Protein AF-A0A419SYD2-F1 (afdb_monomer_lite)

Organism: NCBI:txid94868

Sequence (103 aa):
MTGPKKIGFWSDLKAENIGKQRGFLYNGHKYRVIKDFIDYDGTTHNKGEVWTFLAYSFNYYDNGLQWFITFDGDEEWSIPLFLDDMEQQDIDSHPEVYIEVYN

Radius of gyration: 12.41 Å; chains: 1; bounding box: 30×26×28 Å

Foldseek 3Di:
DDDWDFPCPPLVDDDPQKFQDAVVAHAQFKKFFCDWDAFPVRDIDDGGDMWGWRIKGADPVQRKIWTWTGPPNGTIDTRIARCVDPRSVCCRVCVVVTMDGDD

InterPro domains:
  IPR022020 Domain of unknown function DUF3601 [PF12208] (23-101)

Structure (mmCIF, N/CA/C/O backbone):
data_AF-A0A419SYD2-F1
#
_entry.id   AF-A0A419SYD2-F1
#
loop_
_atom_site.group_PDB
_atom_site.id
_atom_site.type_symbol
_atom_site.label_atom_id
_atom_site.label_alt_id
_atom_site.label_comp_id
_atom_site.label_asym_id
_atom_site.label_entity_id
_atom_site.label_seq_id
_atom_site.pdbx_PDB_ins_code
_atom_site.Cartn_x
_atom_site.Cartn_y
_atom_site.Cartn_z
_atom_site.occupancy
_atom_site.B_iso_or_equiv
_atom_site.auth_seq_id
_atom_site.auth_comp_id
_atom_site.auth_asym_id
_atom_site.auth_atom_id
_atom_site.pdbx_PDB_model_num
ATOM 1 N N . MET A 1 1 ? -2.478 7.461 -5.166 1.00 92.81 1 MET A N 1
ATOM 2 C CA . MET A 1 1 ? -3.267 6.224 -5.120 1.00 92.81 1 MET A CA 1
ATOM 3 C C . MET A 1 1 ? -4.119 6.174 -6.371 1.00 92.81 1 MET A C 1
ATOM 5 O O . MET A 1 1 ? -4.778 7.154 -6.710 1.00 92.81 1 MET A O 1
ATOM 9 N N . THR A 1 2 ? -4.152 5.018 -7.030 1.00 96.00 2 THR A N 1
ATOM 10 C CA . THR A 1 2 ? -4.935 4.786 -8.251 1.00 96.00 2 THR A CA 1
ATOM 11 C C . THR A 1 2 ? -6.008 3.719 -8.013 1.00 96.00 2 THR A C 1
ATOM 13 O O . THR A 1 2 ? -5.717 2.654 -7.476 1.00 96.00 2 THR A O 1
ATOM 16 N N . GLY A 1 3 ? -7.249 3.982 -8.431 1.00 94.94 3 GLY A N 1
ATOM 17 C CA . GLY A 1 3 ? -8.401 3.091 -8.243 1.00 94.94 3 GLY A CA 1
ATOM 18 C C . GLY A 1 3 ? -9.720 3.870 -8.100 1.00 94.94 3 GLY A C 1
ATOM 19 O O . GLY A 1 3 ? -9.735 5.074 -8.365 1.00 94.94 3 GLY A O 1
ATOM 20 N N . PRO A 1 4 ? -10.815 3.209 -7.684 1.00 96.81 4 PRO A N 1
ATOM 21 C CA . PRO A 1 4 ? -10.917 1.762 -7.500 1.00 96.81 4 PRO A CA 1
ATOM 22 C C . PRO A 1 4 ? -10.912 0.980 -8.822 1.00 96.81 4 PRO A C 1
ATOM 24 O O . PRO A 1 4 ? -11.239 1.493 -9.900 1.00 96.81 4 PRO A O 1
ATOM 27 N N . LYS A 1 5 ? -10.557 -0.299 -8.728 1.00 98.19 5 LYS A N 1
ATOM 28 C CA . LYS A 1 5 ? -10.836 -1.344 -9.722 1.00 98.19 5 LYS A CA 1
ATOM 29 C C . LYS A 1 5 ? -11.527 -2.509 -9.029 1.00 98.19 5 LYS A C 1
ATOM 31 O O . LYS A 1 5 ? -11.439 -2.643 -7.819 1.00 98.19 5 LYS A O 1
ATOM 36 N N . LYS A 1 6 ? -12.196 -3.375 -9.792 1.00 97.94 6 LYS A N 1
ATOM 37 C CA . LYS A 1 6 ? -12.743 -4.616 -9.232 1.00 97.94 6 LYS A CA 1
ATOM 38 C C . LYS A 1 6 ? -11.608 -5.455 -8.637 1.00 97.94 6 LYS A C 1
ATOM 40 O O . LYS A 1 6 ? -10.555 -5.556 -9.270 1.00 97.94 6 LYS A O 1
ATOM 45 N N . ILE A 1 7 ? -11.841 -6.074 -7.480 1.00 97.38 7 ILE A N 1
ATOM 46 C CA . ILE A 1 7 ? -10.859 -6.964 -6.854 1.00 97.38 7 ILE A CA 1
ATOM 47 C C . ILE A 1 7 ? -10.340 -8.025 -7.841 1.00 97.38 7 ILE A C 1
ATOM 49 O O . ILE A 1 7 ? -11.096 -8.564 -8.659 1.00 97.38 7 ILE A O 1
ATOM 53 N N . GLY A 1 8 ? -9.031 -8.268 -7.795 1.00 95.62 8 GLY A N 1
ATOM 54 C CA . GLY A 1 8 ? -8.304 -9.146 -8.711 1.00 95.62 8 GLY A CA 1
ATOM 55 C C . GLY A 1 8 ? -7.794 -8.463 -9.987 1.00 95.62 8 GLY A C 1
ATOM 56 O O . GLY A 1 8 ? -7.099 -9.104 -10.771 1.00 95.62 8 GLY A O 1
ATOM 57 N N . PHE A 1 9 ? -8.091 -7.179 -10.230 1.00 97.56 9 PHE A N 1
ATOM 58 C CA . PHE A 1 9 ? -7.634 -6.483 -11.443 1.00 97.56 9 PHE A CA 1
ATOM 59 C C . PHE A 1 9 ? -6.100 -6.446 -11.575 1.00 97.56 9 PHE A C 1
ATOM 61 O O . PHE A 1 9 ? -5.562 -6.806 -12.622 1.00 97.56 9 PHE A O 1
ATOM 68 N N . TRP A 1 10 ? -5.409 -6.027 -10.519 1.00 96.81 10 TRP A N 1
ATOM 69 C CA . TRP A 1 10 ? -3.962 -6.085 -10.350 1.00 96.81 10 TRP A CA 1
ATOM 70 C C . TRP A 1 10 ? -3.547 -7.284 -9.504 1.00 96.81 10 TRP A C 1
ATOM 72 O O . TRP A 1 10 ? -2.583 -7.970 -9.842 1.00 96.81 10 TRP A O 1
ATOM 82 N N . SER A 1 11 ? -4.261 -7.552 -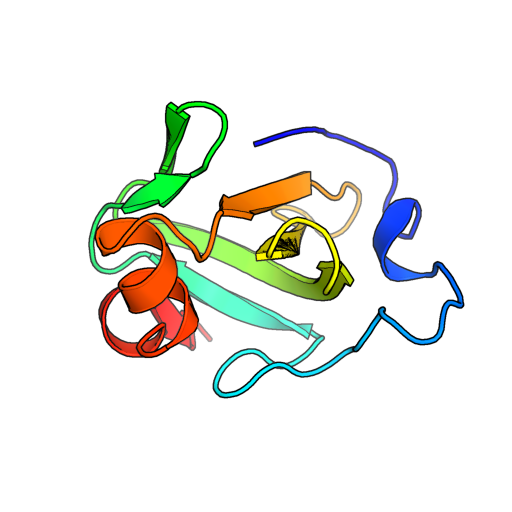8.408 1.00 95.75 11 SER A N 1
ATOM 83 C CA . SER A 1 11 ? -3.793 -8.511 -7.404 1.00 95.75 11 SER A CA 1
ATOM 84 C C . SER A 1 11 ? -3.801 -9.977 -7.865 1.00 95.75 11 SER A C 1
ATOM 86 O O . SER A 1 11 ? -3.065 -10.776 -7.280 1.00 95.75 11 SER A O 1
ATOM 88 N N . ASP A 1 12 ? -4.546 -10.333 -8.921 1.00 96.25 12 ASP A N 1
ATOM 89 C CA . ASP A 1 12 ? -4.550 -11.680 -9.526 1.00 96.25 12 ASP A CA 1
ATOM 90 C C . ASP A 1 12 ? -3.704 -11.795 -10.803 1.00 96.25 12 ASP A C 1
ATOM 92 O O . ASP A 1 12 ? -3.639 -12.867 -11.421 1.00 96.25 12 ASP A O 1
ATOM 96 N N . LEU A 1 13 ? -3.024 -10.718 -11.210 1.00 94.19 13 LEU A N 1
ATOM 97 C CA . LEU A 1 13 ? -2.091 -10.780 -12.328 1.00 94.19 13 LEU A CA 1
ATOM 98 C C . LEU A 1 13 ? -0.959 -11.770 -12.025 1.00 94.19 13 LEU A C 1
ATOM 100 O O . LEU A 1 13 ? -0.446 -11.868 -10.909 1.00 94.19 13 LEU A O 1
ATOM 104 N N . LYS A 1 14 ? -0.552 -12.511 -13.058 1.00 92.56 14 LYS A N 1
ATOM 105 C CA . LYS A 1 14 ? 0.534 -13.491 -12.986 1.00 92.56 14 LYS A CA 1
ATOM 106 C C . LYS A 1 14 ? 1.729 -12.975 -13.771 1.00 92.56 14 LYS A C 1
ATOM 108 O O . LYS A 1 14 ? 1.783 -13.132 -14.988 1.00 92.56 14 LYS A O 1
ATOM 113 N N . ALA A 1 15 ? 2.668 -12.367 -13.061 1.00 91.25 15 ALA A N 1
ATOM 114 C CA . ALA A 1 15 ? 3.943 -11.908 -13.593 1.00 91.25 15 ALA A CA 1
ATOM 115 C C . ALA A 1 15 ? 5.047 -12.157 -12.556 1.00 91.25 15 ALA A C 1
ATOM 117 O O . ALA A 1 15 ? 4.765 -12.233 -11.362 1.00 91.25 15 ALA A O 1
ATOM 118 N N . GLU A 1 16 ? 6.298 -12.297 -13.005 1.00 90.75 16 GLU A N 1
ATOM 119 C CA . GLU A 1 16 ? 7.444 -12.600 -12.126 1.00 90.75 16 GLU A CA 1
ATOM 120 C C . GLU A 1 16 ? 7.677 -11.530 -11.056 1.00 90.75 16 GLU A C 1
ATOM 122 O O . GLU A 1 16 ? 8.231 -11.806 -9.996 1.00 90.75 16 GLU A O 1
ATOM 127 N N . ASN A 1 17 ? 7.235 -10.306 -11.328 1.00 93.44 17 ASN A N 1
ATOM 128 C CA . ASN A 1 17 ? 7.414 -9.163 -10.458 1.00 93.44 17 ASN A CA 1
ATOM 129 C C . ASN A 1 17 ? 6.258 -8.930 -9.474 1.00 93.44 17 ASN A C 1
ATOM 131 O O . ASN A 1 17 ? 6.265 -7.924 -8.763 1.00 93.44 17 ASN A O 1
ATOM 135 N N . ILE A 1 18 ? 5.276 -9.836 -9.442 1.00 96.69 18 ILE A N 1
ATOM 136 C CA . ILE A 1 18 ? 4.115 -9.771 -8.554 1.00 96.69 18 ILE A CA 1
ATOM 137 C C . ILE A 1 18 ? 4.259 -10.801 -7.438 1.00 96.69 18 ILE A C 1
ATOM 139 O O . ILE A 1 18 ? 4.548 -11.971 -7.686 1.00 96.69 18 ILE A O 1
ATOM 143 N N . GLY A 1 19 ? 4.005 -10.380 -6.199 1.00 97.19 19 GLY A N 1
ATOM 144 C CA . GLY A 1 19 ? 4.079 -11.255 -5.032 1.00 97.19 19 GLY A CA 1
ATOM 145 C C . GLY A 1 19 ? 2.962 -11.018 -4.019 1.00 97.19 19 GLY A C 1
ATOM 146 O O . GLY A 1 19 ? 2.319 -9.970 -3.986 1.00 97.19 19 GLY A O 1
ATOM 147 N N . LYS A 1 20 ? 2.721 -12.029 -3.176 1.00 97.69 20 LYS A N 1
ATOM 148 C CA . LYS A 1 20 ? 1.678 -12.025 -2.129 1.00 97.69 20 LYS A CA 1
ATOM 149 C C . LYS A 1 20 ? 2.212 -11.696 -0.731 1.00 97.69 20 LYS A C 1
ATOM 151 O O . LYS A 1 20 ? 1.435 -11.589 0.212 1.00 97.69 20 LYS A O 1
ATOM 156 N N . GLN A 1 21 ? 3.523 -11.531 -0.595 1.00 97.69 21 GLN A N 1
ATOM 157 C CA . GLN A 1 21 ? 4.171 -11.146 0.650 1.00 97.69 21 GLN A CA 1
ATOM 158 C C . GLN A 1 21 ? 5.367 -10.251 0.347 1.00 97.69 21 GLN A C 1
ATOM 160 O O . GLN A 1 21 ? 6.197 -10.605 -0.489 1.00 97.69 21 GLN A O 1
ATOM 165 N N . ARG A 1 22 ? 5.482 -9.134 1.066 1.00 96.50 22 ARG A N 1
ATOM 166 C CA . ARG A 1 22 ? 6.628 -8.230 0.986 1.00 96.50 22 ARG A CA 1
ATOM 167 C C . ARG A 1 22 ? 7.031 -7.787 2.388 1.00 96.50 22 ARG A C 1
ATOM 169 O O . ARG A 1 22 ? 6.388 -6.928 2.979 1.00 96.50 22 ARG A O 1
ATOM 176 N N . GLY A 1 23 ? 8.085 -8.392 2.935 1.00 95.69 23 GLY A N 1
ATOM 177 C CA . GLY A 1 23 ? 8.536 -8.095 4.297 1.00 95.69 23 GLY A CA 1
ATOM 178 C C . GLY A 1 23 ? 7.419 -8.300 5.331 1.00 95.69 23 GLY A C 1
ATOM 179 O O . GLY A 1 23 ? 6.956 -9.424 5.529 1.00 95.69 23 GLY A O 1
ATOM 180 N N . PHE A 1 24 ? 6.997 -7.205 5.968 1.00 96.25 24 PHE A N 1
ATOM 181 C CA . PHE A 1 24 ? 5.932 -7.136 6.979 1.00 96.25 24 PHE A CA 1
ATOM 182 C C . PHE A 1 24 ? 4.506 -7.307 6.414 1.00 96.25 24 PHE A C 1
ATOM 184 O O . PHE A 1 24 ? 3.570 -7.605 7.163 1.00 96.25 24 PHE A O 1
ATOM 191 N N . LEU A 1 25 ? 4.327 -7.123 5.103 1.00 98.31 25 LEU A N 1
ATOM 192 C CA . LEU A 1 25 ? 3.035 -7.179 4.420 1.00 98.31 25 LEU A CA 1
ATOM 193 C C . LEU A 1 25 ? 2.713 -8.604 3.958 1.00 98.31 25 LEU A C 1
ATOM 195 O O . LEU A 1 25 ? 3.453 -9.179 3.157 1.00 98.31 25 LEU A O 1
ATOM 199 N N . TYR A 1 26 ? 1.590 -9.153 4.425 1.00 98.38 26 TYR A N 1
ATOM 200 C CA . TYR A 1 26 ? 1.089 -10.486 4.078 1.00 98.38 26 TYR A CA 1
ATOM 201 C C . TYR A 1 26 ? -0.299 -10.384 3.451 1.00 98.38 26 TYR A C 1
ATOM 203 O O . TYR A 1 26 ? -1.163 -9.662 3.948 1.00 98.38 26 TYR A O 1
ATOM 211 N N . ASN A 1 27 ? -0.524 -11.110 2.354 1.00 98.19 27 ASN A N 1
ATOM 212 C CA . ASN A 1 27 ? -1.833 -11.166 1.709 1.00 98.19 27 ASN A CA 1
ATOM 213 C C . ASN A 1 27 ? -2.934 -11.551 2.713 1.00 98.19 27 ASN A C 1
ATOM 215 O O . ASN A 1 27 ? -2.779 -12.481 3.504 1.00 98.19 27 ASN A O 1
ATOM 219 N N . GLY A 1 28 ? -4.046 -10.819 2.661 1.00 98.06 28 GLY A N 1
ATOM 220 C CA . GLY A 1 28 ? -5.212 -11.030 3.514 1.00 98.06 28 GLY A CA 1
ATOM 221 C C . GLY A 1 28 ? -5.086 -10.435 4.917 1.00 98.06 28 GLY A C 1
ATOM 222 O O . GLY A 1 28 ? -6.086 -10.374 5.629 1.00 98.06 28 GLY A O 1
ATOM 223 N N . HIS A 1 29 ? -3.904 -9.960 5.322 1.00 98.50 29 HIS A N 1
ATOM 224 C CA . HIS A 1 29 ? -3.765 -9.243 6.583 1.00 98.50 29 HIS A CA 1
ATOM 225 C C . HIS A 1 29 ? -4.290 -7.818 6.441 1.00 98.50 29 HIS A C 1
ATOM 227 O O . HIS A 1 29 ? -4.081 -7.143 5.427 1.00 98.50 29 HIS A O 1
ATOM 233 N N . LYS A 1 30 ? -4.971 -7.367 7.490 1.00 98.69 30 LYS A N 1
ATOM 234 C CA . LYS A 1 30 ? -5.472 -6.008 7.613 1.00 98.69 30 LYS A CA 1
ATOM 235 C C . LYS A 1 30 ? -4.466 -5.169 8.389 1.00 98.69 30 LYS A C 1
ATOM 237 O O . LYS A 1 30 ? -3.891 -5.620 9.379 1.00 98.69 30 LYS A O 1
ATOM 242 N N . TYR A 1 31 ? -4.256 -3.954 7.910 1.00 98.81 31 TYR A N 1
ATOM 243 C CA . TYR A 1 31 ? -3.293 -3.009 8.437 1.00 98.81 31 TYR A CA 1
ATOM 244 C C . TYR A 1 31 ? -3.970 -1.678 8.712 1.00 98.81 31 TYR A C 1
ATOM 246 O O . 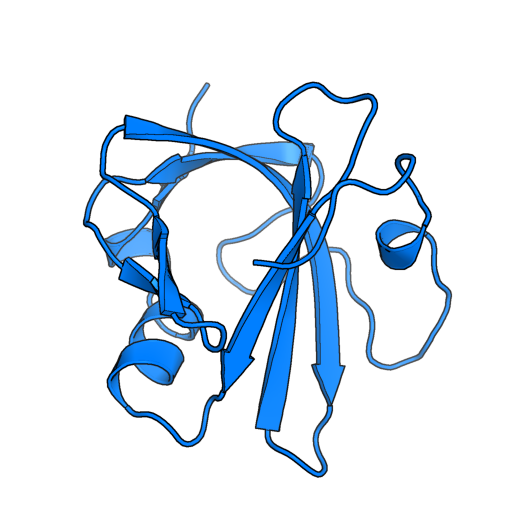TYR A 1 31 ? -4.916 -1.294 8.022 1.00 98.81 31 TYR A O 1
ATOM 254 N N . ARG A 1 32 ? -3.474 -0.978 9.727 1.00 98.81 32 ARG A N 1
ATOM 255 C CA . ARG A 1 32 ? -3.885 0.381 10.063 1.00 98.81 32 ARG A CA 1
ATOM 256 C C . ARG A 1 32 ? -2.693 1.314 9.968 1.00 98.81 32 ARG A C 1
ATOM 258 O O . ARG A 1 32 ? -1.646 1.014 10.531 1.00 98.81 32 ARG A O 1
ATOM 265 N N . VAL A 1 33 ? -2.873 2.463 9.329 1.00 98.81 33 VAL A N 1
ATOM 266 C CA . VAL A 1 33 ? -1.883 3.542 9.300 1.00 98.81 33 VAL A CA 1
ATOM 267 C C . VAL A 1 33 ? -1.746 4.144 10.700 1.00 98.81 33 VAL A C 1
ATOM 269 O O . VAL A 1 33 ? -2.725 4.594 11.298 1.00 98.81 33 VAL A O 1
ATOM 272 N N . ILE A 1 34 ? -0.530 4.152 11.239 1.00 98.75 34 ILE A N 1
ATOM 273 C CA . ILE A 1 34 ? -0.185 4.693 12.564 1.00 98.75 34 ILE A CA 1
ATOM 274 C C . ILE A 1 34 ? 0.627 5.992 12.490 1.00 98.75 34 ILE A C 1
ATOM 276 O O . ILE A 1 34 ? 0.662 6.743 13.473 1.00 98.75 34 ILE A O 1
ATOM 280 N N . LYS A 1 35 ? 1.213 6.276 11.323 1.00 98.62 35 LYS A N 1
ATOM 281 C CA . LYS A 1 35 ? 1.938 7.501 10.980 1.00 98.62 35 LYS A CA 1
ATOM 282 C C . LYS A 1 35 ? 1.600 7.867 9.537 1.00 98.62 35 LYS A C 1
ATOM 284 O O . LYS A 1 35 ? 1.684 7.005 8.667 1.00 98.62 35 LYS A O 1
ATOM 289 N N . ASP A 1 36 ? 1.225 9.124 9.313 1.00 98.69 36 ASP A N 1
ATOM 290 C CA . ASP A 1 36 ? 0.874 9.620 7.982 1.00 98.69 36 ASP A CA 1
ATOM 291 C C . ASP A 1 36 ? 2.028 9.406 6.998 1.00 98.69 36 ASP A C 1
ATOM 293 O O . ASP A 1 36 ? 3.200 9.576 7.355 1.00 98.69 36 ASP A O 1
ATOM 297 N N . PHE A 1 37 ? 1.691 9.073 5.757 1.00 98.62 37 PHE A N 1
ATOM 298 C CA . PHE A 1 37 ? 2.651 9.019 4.661 1.00 98.62 37 PHE A CA 1
ATOM 299 C C . PHE A 1 37 ? 2.021 9.453 3.342 1.00 98.62 37 PHE A C 1
ATOM 301 O O . PHE A 1 37 ? 0.797 9.483 3.203 1.00 98.62 37 PHE A O 1
ATOM 308 N N . ILE A 1 38 ? 2.862 9.826 2.381 1.00 98.44 38 ILE A N 1
ATOM 309 C CA . ILE A 1 38 ? 2.435 10.289 1.061 1.00 98.44 38 ILE A CA 1
ATOM 310 C C . ILE A 1 38 ? 2.958 9.304 0.021 1.00 98.44 38 ILE A C 1
ATOM 312 O O . ILE A 1 38 ? 4.139 8.962 0.027 1.00 98.44 38 ILE A O 1
ATOM 316 N N . ASP A 1 39 ? 2.066 8.831 -0.843 1.00 98.25 39 ASP A N 1
ATOM 317 C CA . ASP A 1 39 ? 2.429 7.954 -1.952 1.00 98.25 39 ASP A CA 1
ATOM 318 C C . ASP A 1 39 ? 2.944 8.740 -3.170 1.00 98.25 39 ASP A C 1
ATOM 320 O O . ASP A 1 39 ? 2.910 9.973 -3.205 1.00 98.25 39 ASP A O 1
ATOM 324 N N . TYR A 1 40 ? 3.433 8.038 -4.191 1.00 97.56 40 TYR A N 1
ATOM 325 C CA . TYR A 1 40 ? 4.034 8.664 -5.369 1.00 97.56 40 TYR A CA 1
ATOM 326 C C . TYR A 1 40 ? 3.074 9.578 -6.147 1.00 97.56 40 TYR A C 1
ATOM 328 O O . TYR A 1 40 ? 3.511 10.573 -6.725 1.00 97.56 40 TYR A O 1
ATOM 336 N N . ASP A 1 41 ? 1.765 9.305 -6.122 1.00 97.19 41 ASP A N 1
ATOM 337 C CA . ASP A 1 41 ? 0.770 10.168 -6.775 1.00 97.19 41 ASP A CA 1
ATOM 338 C C . ASP A 1 41 ? 0.420 11.406 -5.919 1.00 97.19 41 ASP A C 1
ATOM 340 O O . ASP A 1 41 ? -0.438 12.206 -6.301 1.00 97.19 41 ASP A O 1
ATOM 344 N N . GLY A 1 42 ? 1.028 11.559 -4.738 1.00 97.25 42 GLY A N 1
ATOM 345 C CA . GLY A 1 42 ? 0.753 12.641 -3.795 1.00 97.25 42 GLY A CA 1
ATOM 346 C C . GLY A 1 42 ? -0.449 12.383 -2.884 1.00 97.25 42 GLY A C 1
ATOM 347 O O . GLY A 1 42 ? -0.935 13.314 -2.239 1.00 97.25 42 GLY A O 1
ATOM 348 N N . THR A 1 43 ? -0.963 11.150 -2.817 1.00 98.19 43 THR A N 1
ATOM 349 C CA . THR A 1 43 ? -2.068 10.825 -1.906 1.00 98.19 43 THR A CA 1
ATOM 350 C C . THR A 1 43 ? -1.553 10.664 -0.485 1.00 98.19 43 THR A C 1
ATOM 352 O O . THR A 1 43 ? -0.660 9.862 -0.228 1.00 98.19 43 THR A O 1
ATOM 355 N N . THR A 1 44 ? -2.134 11.418 0.449 1.00 98.44 44 THR A N 1
ATOM 356 C CA . THR A 1 44 ? -1.853 11.263 1.878 1.00 98.44 44 THR A CA 1
ATOM 357 C C . THR A 1 44 ? -2.670 10.114 2.457 1.00 98.44 44 THR A C 1
ATOM 359 O O . THR A 1 44 ? -3.899 10.189 2.513 1.00 98.44 44 THR A O 1
ATOM 362 N N . HIS A 1 45 ? -1.976 9.094 2.946 1.00 98.38 45 HIS A N 1
ATOM 363 C CA . HIS A 1 45 ? -2.533 8.029 3.767 1.00 98.38 45 HIS A CA 1
ATOM 364 C C . HIS A 1 45 ? -2.496 8.475 5.225 1.00 98.38 45 HIS A C 1
ATOM 366 O O . HIS A 1 45 ? -1.426 8.617 5.819 1.00 98.38 45 HIS A O 1
ATOM 372 N N . ASN A 1 46 ? -3.671 8.766 5.780 1.00 98.56 46 ASN A N 1
ATOM 373 C CA . ASN A 1 46 ? -3.789 9.386 7.098 1.00 98.56 46 ASN A CA 1
ATOM 374 C C . ASN A 1 46 ? -3.805 8.332 8.204 1.00 98.56 46 ASN A C 1
ATOM 376 O O . ASN A 1 46 ? -4.391 7.257 8.060 1.00 98.56 46 ASN A O 1
ATOM 380 N N . LYS A 1 47 ? -3.251 8.674 9.364 1.00 98.62 47 LYS A N 1
ATOM 381 C CA . LYS A 1 47 ? -3.346 7.873 10.579 1.00 98.62 47 LYS A CA 1
ATOM 382 C C . LYS A 1 47 ? -4.798 7.492 10.868 1.00 98.62 47 LYS A C 1
ATOM 384 O O . LYS A 1 47 ? -5.688 8.338 10.929 1.00 98.62 47 LYS A O 1
ATOM 389 N N . GLY A 1 48 ? -5.010 6.206 11.121 1.00 98.56 48 GLY A N 1
ATOM 390 C CA . GLY A 1 48 ? -6.322 5.610 11.340 1.00 98.56 48 GLY A CA 1
ATOM 391 C C . GLY A 1 48 ? -6.961 5.031 10.081 1.00 98.56 48 GLY A C 1
ATOM 392 O O . GLY A 1 48 ? -7.940 4.303 10.221 1.00 98.56 48 GLY A O 1
ATOM 393 N N . GLU A 1 49 ? -6.419 5.288 8.888 1.00 98.56 49 GLU A N 1
ATOM 394 C CA . GLU A 1 49 ? -6.810 4.583 7.667 1.00 98.56 49 GLU A CA 1
ATOM 395 C C . GLU A 1 49 ? -6.539 3.080 7.814 1.00 98.56 49 GLU A C 1
ATOM 397 O O . GLU A 1 49 ? -5.511 2.680 8.363 1.00 98.56 49 GLU A O 1
ATOM 402 N N . VAL A 1 50 ? -7.476 2.246 7.359 1.00 98.69 50 VAL A N 1
ATOM 403 C CA . VAL A 1 50 ? -7.415 0.787 7.496 1.00 98.69 50 VAL A CA 1
ATOM 404 C C . VAL A 1 50 ? -7.671 0.135 6.153 1.00 98.69 50 VAL A C 1
ATOM 406 O O . VAL A 1 50 ? -8.679 0.426 5.517 1.00 98.69 50 VAL A O 1
ATOM 409 N N . TRP A 1 51 ? -6.819 -0.804 5.767 1.00 98.69 51 TRP A N 1
ATOM 410 C CA . TRP A 1 51 ? -6.955 -1.552 4.522 1.00 98.69 51 TRP A CA 1
ATOM 411 C C . TRP A 1 51 ? -6.390 -2.964 4.657 1.00 98.69 51 TRP A C 1
ATOM 413 O O . TRP A 1 51 ? -5.622 -3.271 5.565 1.00 98.69 51 TRP A O 1
ATOM 423 N N . THR A 1 52 ? -6.794 -3.852 3.756 1.00 98.75 52 THR A N 1
ATOM 424 C CA . THR A 1 52 ? -6.274 -5.221 3.666 1.00 98.75 52 THR A CA 1
ATOM 425 C C . THR A 1 52 ? -5.259 -5.302 2.539 1.00 98.75 52 THR A C 1
ATOM 427 O O . THR A 1 52 ? -5.549 -4.870 1.425 1.00 98.75 52 THR A O 1
ATOM 430 N N . PHE A 1 53 ? -4.080 -5.858 2.812 1.00 98.75 53 PHE A N 1
ATOM 431 C CA . PHE A 1 53 ? -3.056 -6.059 1.791 1.00 98.75 53 PHE A CA 1
ATOM 432 C C . PHE A 1 53 ? -3.431 -7.225 0.873 1.00 98.75 53 PHE A C 1
ATOM 434 O O . PHE A 1 53 ? -3.773 -8.316 1.337 1.00 98.75 53 PHE A O 1
ATOM 441 N N . LEU A 1 54 ? -3.331 -7.020 -0.439 1.00 98.62 54 LEU A N 1
ATOM 442 C CA . LEU A 1 54 ? -3.665 -8.028 -1.442 1.00 98.62 54 LEU A CA 1
ATOM 443 C C . LEU A 1 54 ? -2.422 -8.592 -2.130 1.00 98.62 54 LEU A C 1
ATOM 445 O O . LEU A 1 54 ? -2.293 -9.808 -2.270 1.00 98.62 54 LEU A O 1
ATOM 449 N N . ALA A 1 55 ? -1.521 -7.738 -2.592 1.00 98.50 55 ALA A N 1
ATOM 450 C CA . ALA A 1 55 ? -0.326 -8.130 -3.330 1.00 98.50 55 ALA A CA 1
ATOM 451 C C . ALA A 1 55 ? 0.585 -6.912 -3.511 1.00 98.50 55 ALA A C 1
ATOM 453 O O . ALA A 1 55 ? 0.222 -5.794 -3.152 1.00 98.50 55 ALA A O 1
ATOM 454 N N . TYR A 1 56 ? 1.748 -7.117 -4.116 1.00 98.56 56 TYR A N 1
ATOM 455 C CA . TYR A 1 56 ? 2.561 -6.029 -4.645 1.00 98.56 56 TYR A CA 1
ATOM 456 C C . TYR A 1 56 ? 3.031 -6.337 -6.065 1.00 98.56 56 TYR A C 1
ATOM 458 O O . TYR A 1 56 ? 3.053 -7.499 -6.474 1.00 98.56 56 TYR A O 1
ATOM 466 N N . SER A 1 57 ? 3.452 -5.296 -6.778 1.00 97.81 57 SER A N 1
ATOM 467 C CA . SER A 1 57 ? 4.227 -5.380 -8.017 1.00 97.81 57 SER A CA 1
ATOM 468 C C . SER A 1 57 ? 5.474 -4.511 -7.883 1.00 97.81 57 SER A C 1
ATOM 470 O O . SER A 1 57 ? 5.354 -3.363 -7.465 1.00 97.81 57 SER A O 1
ATOM 472 N N . PHE A 1 58 ? 6.650 -5.022 -8.248 1.00 97.44 58 PHE A N 1
ATOM 473 C CA . PHE A 1 58 ? 7.906 -4.262 -8.201 1.00 97.44 58 PHE A CA 1
ATOM 474 C C . PHE A 1 58 ? 8.619 -4.241 -9.556 1.00 97.44 58 PHE A C 1
ATOM 476 O O . PHE A 1 58 ? 8.991 -5.284 -10.078 1.00 97.44 58 PHE A O 1
ATOM 483 N N . ASN A 1 59 ? 8.844 -3.072 -10.139 1.00 94.69 59 ASN A N 1
ATOM 484 C CA . ASN A 1 59 ? 9.590 -2.936 -11.383 1.00 94.69 59 ASN A CA 1
ATOM 485 C C . ASN A 1 59 ? 11.042 -2.519 -11.094 1.00 94.69 59 ASN A C 1
ATOM 487 O O . ASN A 1 59 ? 11.315 -1.445 -10.571 1.00 94.69 59 ASN A O 1
ATOM 491 N N . TYR A 1 60 ? 11.989 -3.388 -11.458 1.00 90.25 60 TYR A N 1
ATOM 492 C CA . TYR A 1 60 ? 13.417 -3.163 -11.214 1.00 90.25 60 TYR A CA 1
ATOM 493 C C . TYR A 1 60 ? 14.004 -2.040 -12.084 1.00 90.25 60 TYR A C 1
ATOM 495 O O . TYR A 1 60 ?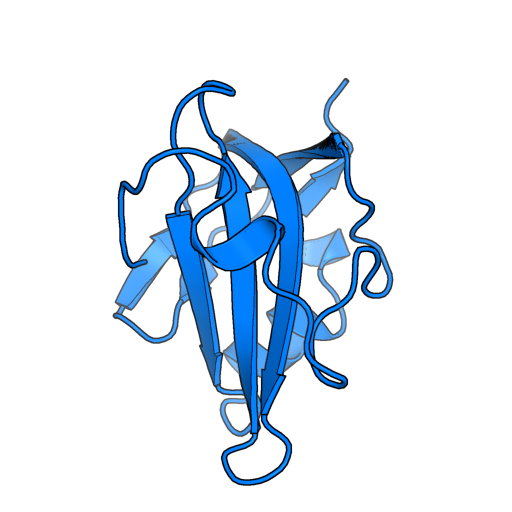 15.031 -1.467 -11.741 1.00 90.25 60 TYR A O 1
ATOM 503 N N . TYR A 1 61 ? 13.392 -1.738 -13.234 1.00 90.38 61 TYR A N 1
ATOM 504 C CA . TYR A 1 61 ? 13.948 -0.762 -14.177 1.00 90.38 61 TYR A CA 1
ATOM 505 C C . TYR A 1 61 ? 13.746 0.689 -13.740 1.00 90.38 61 TYR A C 1
ATOM 507 O O . TYR A 1 61 ? 14.564 1.538 -14.079 1.00 90.38 61 TYR A O 1
ATOM 515 N N . ASP A 1 62 ? 12.660 0.969 -13.026 1.00 91.12 62 ASP A N 1
ATOM 516 C CA . ASP A 1 62 ? 12.286 2.306 -12.561 1.00 91.12 62 ASP A CA 1
ATOM 517 C C . ASP A 1 62 ? 12.212 2.391 -11.032 1.00 91.12 62 ASP A C 1
ATOM 519 O O . ASP A 1 62 ? 11.767 3.407 -10.512 1.00 91.12 62 ASP A O 1
ATOM 523 N N . ASN A 1 63 ? 12.608 1.336 -10.308 1.00 93.50 63 ASN A N 1
ATOM 524 C CA . ASN A 1 63 ? 12.440 1.229 -8.856 1.00 93.50 63 ASN A CA 1
ATOM 525 C C . ASN A 1 63 ? 11.007 1.563 -8.389 1.00 93.50 63 ASN A C 1
ATOM 527 O O . ASN A 1 63 ? 10.791 2.035 -7.270 1.00 93.50 63 ASN A O 1
ATOM 531 N N . GLY A 1 64 ? 10.019 1.308 -9.251 1.00 96.94 64 GLY A N 1
ATOM 532 C CA . GLY A 1 64 ? 8.609 1.526 -8.989 1.00 96.94 64 GLY A CA 1
ATOM 533 C C . GLY A 1 64 ? 8.012 0.344 -8.241 1.00 96.94 64 GLY A C 1
ATOM 534 O O . GLY A 1 64 ? 8.073 -0.805 -8.684 1.00 96.94 64 GLY A O 1
ATOM 535 N N . LEU A 1 65 ? 7.388 0.626 -7.107 1.00 97.81 65 LEU A N 1
ATOM 536 C CA . LEU A 1 65 ? 6.676 -0.343 -6.292 1.00 97.81 65 LEU A CA 1
ATOM 537 C C . LEU A 1 65 ? 5.196 0.025 -6.247 1.00 97.81 65 LEU A C 1
ATOM 539 O O . LEU A 1 65 ? 4.833 1.190 -6.184 1.00 97.81 65 LEU A O 1
ATOM 543 N N . GLN A 1 66 ? 4.323 -0.972 -6.272 1.00 98.06 66 GLN A N 1
ATOM 544 C CA . GLN A 1 66 ? 2.894 -0.782 -6.051 1.00 98.06 66 GLN A CA 1
ATOM 545 C C . GLN A 1 66 ? 2.435 -1.757 -4.981 1.00 98.06 66 GLN A C 1
ATOM 547 O O . GLN A 1 66 ? 2.664 -2.961 -5.116 1.00 98.06 66 GLN A O 1
ATOM 552 N N . TRP A 1 67 ? 1.787 -1.254 -3.935 1.00 98.50 67 TRP A N 1
ATOM 553 C CA . TRP A 1 67 ? 1.026 -2.077 -3.000 1.00 98.50 67 TRP A CA 1
ATOM 554 C C . TRP A 1 67 ? -0.433 -2.098 -3.427 1.00 98.50 67 TRP A C 1
ATOM 556 O O . TRP A 1 67 ? -1.063 -1.052 -3.569 1.00 98.50 67 TRP A O 1
ATOM 566 N N . PHE A 1 68 ? -0.976 -3.294 -3.612 1.00 98.62 68 PHE A N 1
ATOM 567 C CA . PHE A 1 68 ? -2.384 -3.490 -3.915 1.00 98.62 68 PHE A CA 1
ATOM 568 C C . PHE A 1 68 ? -3.140 -3.760 -2.624 1.00 98.62 68 PHE A C 1
ATOM 570 O O . PHE A 1 68 ? -2.776 -4.660 -1.859 1.00 98.62 68 PHE A O 1
ATOM 577 N N . ILE A 1 69 ? -4.190 -2.982 -2.389 1.00 98.69 69 ILE A N 1
ATOM 578 C CA . ILE A 1 69 ? -4.969 -3.010 -1.153 1.00 98.69 69 ILE A CA 1
ATOM 579 C C . ILE A 1 69 ? -6.467 -3.022 -1.442 1.00 98.69 69 ILE A C 1
ATOM 581 O O . ILE A 1 69 ? -6.896 -2.646 -2.530 1.00 98.69 69 ILE A O 1
ATOM 585 N N . THR A 1 70 ? -7.268 -3.396 -0.450 1.00 98.69 70 THR A N 1
ATOM 586 C CA . THR A 1 70 ? -8.723 -3.208 -0.465 1.00 98.69 70 THR A CA 1
ATOM 587 C C . THR A 1 70 ? -9.216 -2.595 0.841 1.00 98.69 70 THR A C 1
ATOM 589 O O . THR A 1 70 ? -8.742 -2.958 1.924 1.00 98.69 70 THR A O 1
ATOM 592 N N . PHE A 1 71 ? -10.174 -1.674 0.741 1.00 98.00 71 PHE A N 1
ATOM 593 C CA . PHE A 1 71 ? -10.876 -1.098 1.889 1.00 98.00 71 PHE A CA 1
ATOM 594 C C . PHE A 1 71 ? -12.121 -1.909 2.286 1.00 98.00 71 PHE A C 1
ATOM 596 O O . PHE A 1 71 ? -12.469 -1.949 3.467 1.00 98.00 71 PHE A O 1
ATOM 603 N N . ASP A 1 72 ? -12.773 -2.570 1.328 1.00 97.31 72 ASP A N 1
ATOM 604 C CA . ASP A 1 72 ? -14.109 -3.168 1.477 1.00 97.31 72 ASP A CA 1
ATOM 605 C C . ASP A 1 72 ? -14.187 -4.666 1.125 1.00 97.31 72 ASP A C 1
ATOM 607 O O . ASP A 1 72 ? -15.125 -5.342 1.539 1.00 97.31 72 ASP A O 1
ATOM 611 N N . GLY A 1 73 ? -13.182 -5.207 0.437 1.00 97.06 73 GLY A N 1
ATOM 612 C CA . GLY A 1 73 ? -13.147 -6.578 -0.073 1.00 97.06 73 GLY A CA 1
ATOM 613 C C . GLY A 1 73 ? -13.753 -6.759 -1.470 1.00 97.06 73 GLY A C 1
ATOM 614 O O . GLY A 1 73 ? -13.666 -7.861 -2.009 1.00 97.06 73 GLY A O 1
ATOM 615 N N . ASP A 1 74 ? -14.317 -5.708 -2.067 1.00 97.56 74 ASP A N 1
ATOM 616 C CA . ASP A 1 74 ? -14.987 -5.744 -3.376 1.00 97.56 74 ASP A CA 1
ATOM 617 C C . ASP A 1 74 ? -14.170 -5.019 -4.455 1.00 97.56 74 ASP A C 1
ATOM 619 O O . ASP A 1 74 ? -14.099 -5.451 -5.618 1.00 97.56 74 ASP A O 1
ATOM 623 N N . GLU A 1 75 ? -13.515 -3.932 -4.059 1.00 98.38 75 GLU A N 1
ATOM 624 C CA . GLU A 1 75 ? -12.668 -3.107 -4.904 1.00 98.38 75 GLU A CA 1
ATOM 625 C C . GLU A 1 75 ? -11.217 -3.144 -4.420 1.00 98.38 75 GLU A C 1
ATOM 627 O O . GLU A 1 75 ? -10.918 -3.455 -3.267 1.00 98.38 75 GLU A O 1
ATOM 632 N N . GLU A 1 76 ? -10.283 -2.844 -5.311 1.00 98.38 76 GLU A N 1
ATOM 633 C CA . GLU A 1 76 ? -8.878 -2.692 -4.974 1.00 98.38 76 GLU A CA 1
ATOM 634 C C . GLU A 1 76 ? -8.283 -1.398 -5.526 1.00 98.38 76 GLU A C 1
ATOM 636 O O . GLU A 1 76 ? -8.729 -0.842 -6.536 1.00 98.38 76 GLU A O 1
ATOM 641 N N . TRP A 1 77 ? -7.248 -0.937 -4.831 1.00 98.62 77 TRP A N 1
ATOM 642 C CA . TRP A 1 77 ? -6.491 0.275 -5.106 1.00 98.62 77 TRP A CA 1
ATOM 643 C C . TRP A 1 77 ? -5.004 -0.056 -5.166 1.00 98.62 77 TRP A C 1
ATOM 645 O O . TRP A 1 77 ? -4.537 -1.000 -4.529 1.00 98.62 77 TRP A O 1
ATOM 655 N N . SER A 1 78 ? -4.265 0.754 -5.914 1.00 98.44 78 SER A N 1
ATOM 656 C CA . SER A 1 78 ? -2.807 0.739 -5.956 1.00 98.44 78 SER A CA 1
ATOM 657 C C . SER A 1 78 ? -2.257 1.945 -5.198 1.00 98.44 78 SER A C 1
ATOM 659 O O . SER A 1 78 ? -2.588 3.085 -5.538 1.00 98.44 78 SER A O 1
ATOM 661 N N . ILE A 1 79 ? -1.383 1.688 -4.226 1.00 98.50 79 ILE A N 1
ATOM 662 C CA . ILE A 1 79 ? -0.519 2.673 -3.565 1.00 98.50 79 ILE A CA 1
ATOM 663 C C . ILE A 1 79 ? 0.856 2.596 -4.246 1.00 98.50 79 ILE A C 1
ATOM 665 O O . ILE A 1 79 ? 1.604 1.648 -3.982 1.00 98.50 79 ILE A O 1
ATOM 669 N N . PRO A 1 80 ? 1.185 3.510 -5.175 1.00 98.19 80 PRO A N 1
ATOM 670 C CA . PRO A 1 80 ? 2.496 3.537 -5.808 1.00 98.19 80 PRO A CA 1
ATOM 671 C C . PRO A 1 80 ? 3.547 4.178 -4.893 1.00 98.19 80 PRO A C 1
ATOM 673 O O . PRO A 1 80 ? 3.304 5.217 -4.292 1.00 98.19 80 PRO A O 1
ATOM 676 N N . LEU A 1 81 ? 4.733 3.586 -4.835 1.00 98.00 81 LEU A N 1
ATOM 677 C CA . LEU A 1 81 ? 5.925 4.099 -4.167 1.00 98.00 81 LEU A CA 1
ATOM 678 C C . LEU A 1 81 ? 7.082 4.125 -5.175 1.00 98.00 81 LEU A C 1
ATOM 680 O O . LEU A 1 81 ? 7.229 3.209 -5.986 1.00 98.00 81 LEU A O 1
ATOM 684 N N . PHE A 1 82 ? 7.919 5.153 -5.117 1.00 97.06 82 PHE A N 1
ATOM 685 C CA . PHE A 1 82 ? 9.109 5.310 -5.950 1.00 97.06 82 PHE A CA 1
ATOM 686 C C . PHE A 1 82 ? 10.354 5.211 -5.072 1.00 97.06 82 PHE A C 1
ATOM 688 O O . PHE A 1 82 ? 10.659 6.129 -4.318 1.00 97.06 82 PHE A O 1
ATOM 695 N N . LEU A 1 83 ? 11.066 4.082 -5.135 1.00 96.50 83 LEU A N 1
ATOM 696 C CA . LEU A 1 83 ? 12.083 3.736 -4.130 1.00 96.50 83 LEU A CA 1
ATOM 697 C C . LEU A 1 83 ? 13.420 4.487 -4.282 1.00 96.50 83 LEU A C 1
ATOM 699 O O . LEU A 1 83 ? 14.315 4.288 -3.462 1.00 96.50 83 LEU A O 1
ATOM 703 N N . ASP A 1 84 ? 13.558 5.34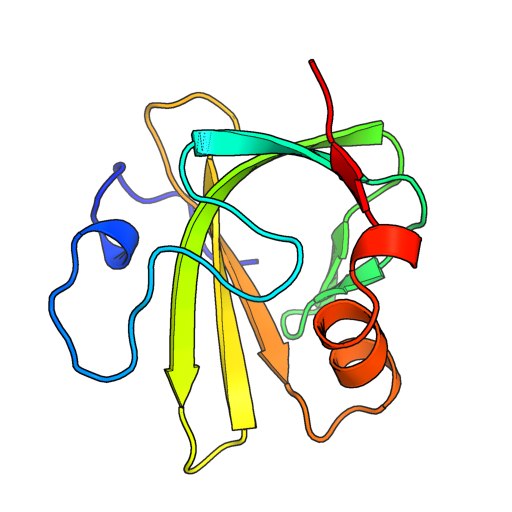6 -5.295 1.00 96.12 84 ASP A N 1
ATOM 704 C CA . ASP A 1 84 ? 14.656 6.321 -5.376 1.00 96.12 84 ASP A CA 1
ATOM 705 C C . ASP A 1 84 ? 14.387 7.566 -4.506 1.00 96.12 84 ASP A C 1
ATOM 707 O O . ASP A 1 84 ? 15.310 8.326 -4.205 1.00 96.12 84 ASP A O 1
ATOM 711 N N . ASP A 1 85 ? 13.136 7.779 -4.084 1.00 97.06 85 ASP A N 1
ATOM 712 C CA . ASP A 1 85 ? 12.789 8.767 -3.068 1.00 97.06 85 ASP A CA 1
ATOM 713 C C . ASP A 1 85 ? 13.051 8.196 -1.665 1.00 97.06 85 ASP A C 1
ATOM 715 O O . ASP A 1 85 ? 12.588 7.108 -1.322 1.00 97.06 85 ASP A O 1
ATOM 719 N N . MET A 1 86 ? 13.804 8.932 -0.841 1.00 96.50 86 MET A N 1
ATOM 720 C CA . MET A 1 86 ? 14.233 8.448 0.477 1.00 96.50 86 MET A CA 1
ATOM 721 C C . MET A 1 86 ? 13.069 8.243 1.451 1.00 96.50 86 MET A C 1
ATOM 723 O O . MET A 1 86 ? 13.118 7.317 2.259 1.00 96.50 86 MET A O 1
ATOM 727 N N . GLU A 1 87 ? 12.040 9.092 1.403 1.00 96.50 87 GLU A N 1
ATOM 728 C CA . GLU A 1 87 ? 10.886 8.954 2.295 1.00 96.50 87 GLU A CA 1
ATOM 729 C C . GLU A 1 87 ? 10.059 7.731 1.889 1.00 96.50 87 GLU A C 1
ATOM 731 O O . GLU A 1 87 ? 9.676 6.929 2.739 1.00 96.50 87 GLU A O 1
ATOM 736 N N . GLN A 1 88 ? 9.853 7.521 0.588 1.00 97.75 88 GLN A N 1
ATOM 737 C CA . GLN A 1 88 ? 9.094 6.371 0.090 1.00 97.75 88 GLN A CA 1
ATOM 738 C C . GLN A 1 88 ? 9.855 5.048 0.203 1.00 97.75 88 GLN A C 1
ATOM 740 O O . GLN A 1 88 ? 9.249 4.007 0.470 1.00 97.75 88 GLN A O 1
ATOM 745 N N . GLN A 1 89 ? 11.181 5.077 0.084 1.00 97.81 89 GLN A N 1
ATOM 746 C CA . GLN A 1 89 ? 12.032 3.934 0.405 1.00 97.81 89 GLN A CA 1
ATOM 747 C C . GLN A 1 89 ? 11.915 3.535 1.885 1.00 97.81 89 GLN A C 1
ATOM 749 O O . GLN A 1 89 ? 11.880 2.339 2.187 1.00 97.81 89 GLN A O 1
ATOM 754 N N . ASP A 1 90 ? 11.850 4.507 2.801 1.00 98.19 90 ASP A N 1
ATOM 755 C CA . ASP A 1 90 ? 11.688 4.260 4.240 1.00 98.19 90 ASP A CA 1
ATOM 756 C C . ASP A 1 90 ? 10.326 3.622 4.549 1.00 98.19 90 ASP A C 1
ATOM 758 O O . ASP A 1 90 ? 10.264 2.658 5.310 1.00 98.19 90 ASP A O 1
ATOM 762 N N . ILE A 1 91 ? 9.253 4.068 3.882 1.00 98.19 91 ILE A N 1
ATOM 763 C CA . ILE A 1 91 ? 7.920 3.442 3.980 1.00 98.19 91 ILE A CA 1
ATOM 764 C C . ILE A 1 91 ? 7.978 1.955 3.607 1.00 98.19 91 ILE A C 1
ATOM 766 O O . ILE A 1 91 ? 7.369 1.121 4.277 1.00 98.19 91 ILE A O 1
ATOM 770 N N . ASP A 1 92 ? 8.711 1.609 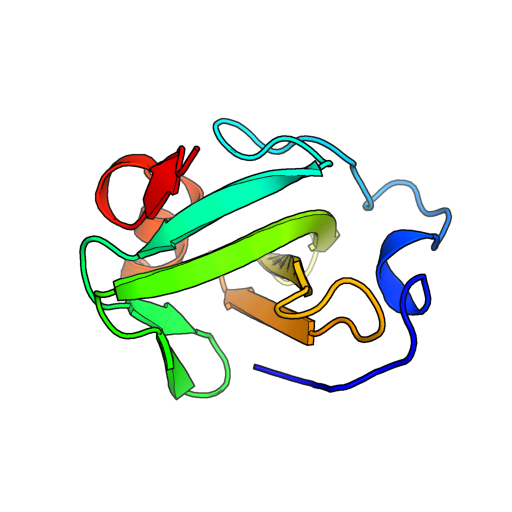2.550 1.00 97.81 92 ASP A N 1
ATOM 771 C CA . ASP A 1 92 ? 8.816 0.230 2.079 1.00 97.81 92 ASP A CA 1
ATOM 772 C C . ASP A 1 92 ? 9.793 -0.646 2.879 1.00 97.81 92 ASP A C 1
ATOM 774 O O . ASP A 1 92 ? 9.576 -1.853 3.036 1.00 97.81 92 ASP A O 1
ATOM 778 N N . SER A 1 93 ? 10.874 -0.054 3.381 1.00 97.69 93 SER A N 1
ATOM 779 C CA . SER A 1 93 ? 11.913 -0.769 4.131 1.00 97.69 93 SER A CA 1
ATOM 780 C C . SER A 1 93 ? 11.553 -0.942 5.607 1.00 97.69 93 SER A C 1
ATOM 782 O O . SER A 1 93 ? 11.964 -1.930 6.218 1.00 97.69 93 SER A O 1
ATOM 784 N N . HIS A 1 94 ? 10.764 -0.011 6.150 1.00 98.06 94 HIS A N 1
ATOM 785 C CA . HIS A 1 94 ? 10.308 0.033 7.540 1.00 98.06 94 HIS A CA 1
ATOM 786 C C . HIS A 1 94 ? 8.788 0.251 7.644 1.00 98.06 94 HIS A C 1
ATOM 788 O O . HIS A 1 94 ? 8.333 1.157 8.355 1.00 98.06 94 HIS A O 1
ATOM 794 N N . PRO A 1 95 ? 7.961 -0.565 6.961 1.00 97.94 95 PRO A N 1
ATOM 795 C CA . PRO A 1 95 ? 6.509 -0.397 6.966 1.00 97.94 95 PRO A CA 1
ATOM 796 C C . PRO A 1 95 ? 5.925 -0.435 8.382 1.00 97.94 95 PRO A C 1
ATOM 798 O O . PRO A 1 95 ? 4.967 0.278 8.657 1.00 97.94 95 PRO A O 1
ATOM 801 N N . GLU A 1 96 ? 6.525 -1.172 9.318 1.00 98.00 96 GLU 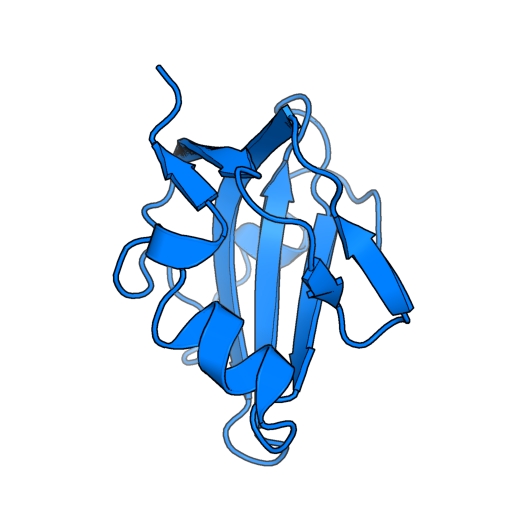A N 1
ATOM 802 C CA . GLU A 1 96 ? 6.115 -1.238 10.726 1.00 98.00 96 GLU A CA 1
ATOM 803 C C . GLU A 1 96 ? 6.154 0.109 11.477 1.00 98.00 96 GLU A C 1
ATOM 805 O O . GLU A 1 96 ? 5.579 0.231 12.559 1.00 98.00 96 GLU A O 1
ATOM 810 N N . VAL A 1 97 ? 6.822 1.127 10.924 1.00 98.50 97 VAL A N 1
ATOM 811 C CA . VAL A 1 97 ? 6.828 2.502 11.453 1.00 98.50 97 VAL A CA 1
ATOM 812 C C . VAL A 1 97 ? 5.586 3.283 11.004 1.00 98.50 97 VAL A C 1
ATOM 814 O O . VAL A 1 97 ? 5.158 4.218 11.688 1.00 98.50 97 VAL A O 1
ATOM 817 N N . TYR A 1 98 ? 5.001 2.905 9.866 1.00 98.69 98 TYR A N 1
ATOM 818 C CA . TYR A 1 98 ? 3.883 3.597 9.218 1.00 98.69 98 TYR A CA 1
ATOM 819 C C . TYR A 1 98 ? 2.557 2.877 9.388 1.00 98.69 98 TYR A C 1
ATOM 821 O O . TYR A 1 98 ? 1.515 3.528 9.480 1.00 98.69 98 TYR A O 1
ATOM 829 N N . ILE A 1 99 ? 2.590 1.551 9.471 1.00 98.69 99 ILE A N 1
ATOM 830 C CA . ILE A 1 99 ? 1.421 0.690 9.580 1.00 98.69 99 ILE A CA 1
ATOM 831 C C . ILE A 1 99 ? 1.620 -0.388 10.646 1.00 98.69 99 ILE A C 1
ATOM 833 O O . ILE A 1 99 ? 2.722 -0.872 10.884 1.00 98.69 99 ILE A O 1
ATOM 837 N N . GLU A 1 100 ? 0.524 -0.819 11.257 1.00 98.50 100 GLU A N 1
ATOM 838 C CA . GLU A 1 100 ? 0.495 -1.953 12.183 1.00 98.50 100 GLU A CA 1
ATOM 839 C C . GLU A 1 100 ? -0.532 -2.993 11.735 1.00 98.50 100 GLU A C 1
ATOM 841 O O . GLU A 1 100 ? -1.494 -2.662 11.040 1.00 98.50 100 GLU A O 1
ATOM 846 N N . VAL A 1 101 ? -0.360 -4.247 12.162 1.00 98.25 101 VAL A N 1
ATOM 847 C CA . VAL A 1 101 ? -1.392 -5.278 11.983 1.00 98.25 101 VAL A CA 1
ATOM 848 C C . VAL A 1 101 ? -2.637 -4.882 12.778 1.00 98.25 101 VAL A C 1
ATOM 850 O O . VAL A 1 101 ? -2.551 -4.577 13.968 1.00 98.25 101 VAL A O 1
ATOM 853 N N . TYR A 1 102 ? -3.795 -4.918 12.127 1.00 97.56 102 TYR A N 1
ATOM 854 C CA . TYR A 1 102 ? -5.074 -4.513 12.695 1.00 97.56 102 TYR A CA 1
ATOM 855 C C . TYR A 1 102 ? -6.074 -5.671 12.631 1.00 97.56 102 TYR A C 1
ATOM 857 O O . TYR A 1 102 ? -6.553 -6.030 11.556 1.00 97.56 102 TYR A O 1
ATOM 865 N N . ASN A 1 103 ? -6.349 -6.260 13.799 1.00 83.06 103 ASN A N 1
ATOM 866 C CA . ASN A 1 103 ? -7.289 -7.370 13.981 1.00 83.06 103 ASN A CA 1
ATOM 867 C C . ASN A 1 103 ? -8.725 -6.876 14.171 1.00 83.06 103 ASN A C 1
ATOM 869 O O . ASN A 1 103 ? -8.910 -5.925 14.966 1.00 83.06 103 ASN A O 1
#

Secondary structure (DSSP, 8-state):
-EEEEETTTTTT---TTEESEETTEETT-EEEESS-EE-TT--EE-TT-EEEEEEEEEETTTTEEEEEEESSSSEEEEEEEETTSHHHHHHHH-HHHHEEE--

pLDDT: mean 97.1, std 2.42, range [83.06, 98.81]